Protein AF-A0A936GM17-F1 (afdb_monomer)

Solvent-accessible surface area (backbone atoms only — not comparable to full-atom values): 11533 Å² total; per-residue (Å²): 132,85,87,90,80,85,88,81,86,87,89,70,82,83,84,89,86,80,80,85,73,72,79,73,74,81,70,68,35,34,62,61,53,50,56,50,45,30,72,74,69,66,33,45,71,44,52,64,87,67,63,65,95,36,74,55,60,82,64,61,82,54,74,68,50,25,51,53,44,63,43,60,63,37,43,65,48,80,42,57,48,99,84,70,48,73,44,34,37,42,47,74,44,69,51,77,81,80,76,79,74,76,84,79,79,80,69,48,78,56,90,97,40,43,32,35,81,44,74,43,50,71,71,76,81,25,74,36,82,44,81,42,75,68,60,93,87,56,96,66,92,84,74,64,77,85,45,40,62,58,14,55,40,59,76,87,62,41,45,83,42,82,40,84,50,100,92,43,79,39,86,43,72,50,69,126

Structure (mmCIF, N/CA/C/O backbone):
data_AF-A0A936GM17-F1
#
_entry.id   AF-A0A936GM17-F1
#
loop_
_atom_site.group_PDB
_atom_site.id
_atom_site.type_symbol
_atom_site.label_atom_id
_atom_site.label_alt_id
_atom_site.label_comp_id
_atom_site.label_asym_id
_atom_site.label_entity_id
_atom_site.label_seq_id
_atom_site.pdbx_PDB_ins_code
_atom_site.Cartn_x
_atom_site.Cartn_y
_atom_site.Cartn_z
_atom_site.occupancy
_atom_site.B_iso_or_equiv
_atom_site.auth_seq_id
_atom_site.auth_comp_id
_atom_site.auth_asym_id
_atom_site.auth_atom_id
_atom_site.pdbx_PDB_model_num
ATOM 1 N N . MET A 1 1 ? 33.448 36.254 88.992 1.00 37.69 1 MET A N 1
ATOM 2 C CA . MET A 1 1 ? 32.936 37.272 88.050 1.00 37.69 1 MET A CA 1
ATOM 3 C C . MET A 1 1 ? 31.757 36.635 87.302 1.00 37.69 1 MET A C 1
ATOM 5 O O . MET A 1 1 ? 31.992 35.581 86.739 1.00 37.69 1 MET A O 1
ATOM 9 N N . LEU A 1 2 ? 30.531 37.190 87.438 1.00 36.81 2 LEU A N 1
ATOM 10 C CA . LEU A 1 2 ? 29.248 36.930 86.711 1.00 36.81 2 LEU A CA 1
ATOM 11 C C . LEU A 1 2 ? 28.859 35.454 86.395 1.00 36.81 2 LEU A C 1
ATOM 13 O O . LEU A 1 2 ? 29.492 34.836 85.559 1.00 36.81 2 LEU A O 1
ATOM 17 N N . LYS A 1 3 ? 27.912 34.741 87.037 1.00 38.75 3 LYS A N 1
ATOM 18 C CA . LYS A 1 3 ? 26.460 34.923 87.319 1.00 38.75 3 LYS A CA 1
ATOM 19 C C . LYS A 1 3 ? 25.539 35.062 86.074 1.00 38.75 3 LYS A C 1
ATOM 21 O O . LYS A 1 3 ? 25.657 36.053 85.370 1.00 38.75 3 LYS A O 1
ATOM 26 N N . ILE A 1 4 ? 24.529 34.160 86.014 1.00 42.75 4 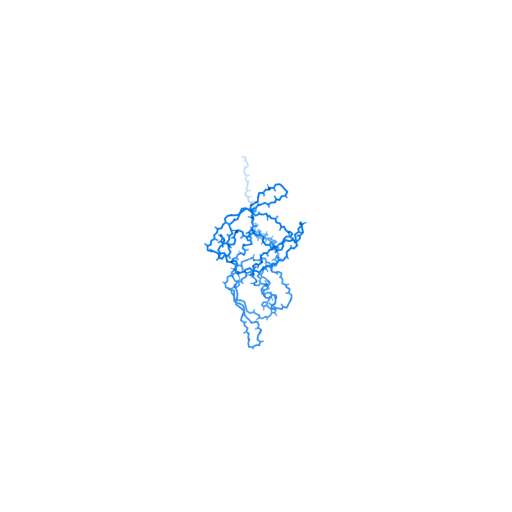ILE A N 1
ATOM 27 C CA . ILE A 1 4 ? 23.115 34.342 85.555 1.00 42.75 4 ILE A CA 1
ATOM 28 C C . ILE A 1 4 ? 22.860 34.153 84.038 1.00 42.75 4 ILE A C 1
ATOM 30 O O . ILE A 1 4 ? 23.652 34.619 83.242 1.00 42.75 4 ILE A O 1
ATOM 34 N N . LEU A 1 5 ? 21.773 33.569 83.507 1.00 38.56 5 LEU A N 1
ATOM 35 C CA . LEU A 1 5 ? 20.604 32.787 83.958 1.00 38.56 5 LEU A CA 1
ATOM 36 C C . LEU A 1 5 ? 19.679 32.695 82.717 1.00 38.56 5 LEU A C 1
ATOM 38 O O . LEU A 1 5 ? 19.381 33.727 82.139 1.00 38.56 5 LEU A O 1
ATOM 42 N N . ARG A 1 6 ? 19.217 31.481 82.387 1.00 41.19 6 ARG A N 1
ATOM 43 C CA . ARG A 1 6 ? 17.927 31.082 81.772 1.00 41.19 6 ARG A CA 1
ATOM 44 C C . ARG A 1 6 ? 17.290 31.831 80.575 1.00 41.19 6 ARG A C 1
ATOM 46 O O . ARG A 1 6 ? 17.189 33.044 80.523 1.00 41.19 6 ARG A O 1
ATOM 53 N N . LEU A 1 7 ? 16.517 30.986 79.879 1.00 35.41 7 LEU A N 1
ATOM 54 C CA . LEU A 1 7 ? 15.131 31.210 79.437 1.00 35.41 7 LEU A CA 1
ATOM 55 C C . LEU A 1 7 ? 14.950 31.946 78.108 1.00 35.41 7 LEU A C 1
ATOM 57 O O . LEU A 1 7 ? 15.191 33.139 78.001 1.00 35.41 7 LEU A O 1
ATOM 61 N N . CYS A 1 8 ? 14.374 31.231 77.144 1.00 34.69 8 CYS A N 1
ATOM 62 C CA . CYS A 1 8 ? 12.966 31.364 76.748 1.00 34.69 8 CYS A CA 1
ATOM 63 C C . CYS A 1 8 ? 12.806 31.187 75.238 1.00 34.69 8 CYS A C 1
ATOM 65 O O . CYS A 1 8 ? 13.502 31.818 74.458 1.00 34.69 8 CYS A O 1
ATOM 67 N N . PHE A 1 9 ? 11.765 30.429 74.887 1.00 35.81 9 PHE A N 1
ATOM 68 C CA . PHE A 1 9 ? 10.986 30.579 73.662 1.00 35.81 9 PHE A CA 1
ATOM 69 C C . PHE A 1 9 ? 11.691 30.262 72.341 1.00 35.81 9 PHE A C 1
ATOM 71 O O . PHE A 1 9 ? 12.349 31.110 71.768 1.00 35.81 9 PHE A O 1
ATOM 78 N N . PHE A 1 10 ? 11.389 29.096 71.768 1.00 38.50 10 PHE A N 1
ATOM 79 C CA . PHE A 1 10 ? 10.809 29.079 70.419 1.00 38.50 10 PHE A CA 1
ATOM 80 C C . PHE A 1 10 ? 9.975 27.801 70.233 1.00 38.50 10 PHE A C 1
ATOM 82 O O . PHE A 1 10 ? 10.321 26.875 69.509 1.00 38.50 10 PHE A O 1
ATOM 89 N N . MET A 1 11 ? 8.855 27.750 70.961 1.00 39.34 11 MET A N 1
ATOM 90 C CA . MET A 1 11 ? 7.672 27.010 70.528 1.00 39.34 11 MET A CA 1
ATOM 91 C C . MET A 1 11 ? 6.882 27.969 69.625 1.00 39.34 11 MET A C 1
ATOM 93 O O . MET A 1 11 ? 6.173 28.845 70.111 1.00 39.34 11 MET A O 1
ATOM 97 N N . ALA A 1 12 ? 7.054 27.830 68.316 1.00 45.59 12 ALA A N 1
ATOM 98 C CA . ALA A 1 12 ? 6.110 28.286 67.301 1.00 45.59 12 ALA A CA 1
ATOM 99 C C . ALA A 1 12 ? 6.068 27.142 66.277 1.00 45.59 12 ALA A C 1
ATOM 101 O O . ALA A 1 12 ? 7.056 26.865 65.607 1.00 45.59 12 ALA A O 1
ATOM 102 N N . ALA A 1 13 ? 5.093 26.239 66.390 1.00 40.88 13 ALA A N 1
ATOM 103 C CA . ALA A 1 13 ? 3.804 26.379 65.711 1.00 40.88 13 ALA A CA 1
ATOM 104 C C . ALA A 1 13 ? 4.035 26.500 64.193 1.00 40.88 13 ALA A C 1
ATOM 106 O O . ALA A 1 13 ? 4.480 27.523 63.698 1.00 40.88 13 ALA A O 1
ATOM 107 N N . LEU A 1 14 ? 3.919 25.374 63.492 1.00 43.22 14 LEU A N 1
ATOM 108 C CA . LEU A 1 14 ? 2.724 25.012 62.716 1.00 43.22 14 LEU A CA 1
ATOM 109 C C . LEU A 1 14 ? 2.812 25.543 61.274 1.00 43.22 14 LEU A C 1
ATOM 111 O O . LEU A 1 14 ? 2.897 26.740 61.042 1.00 43.22 14 LEU A O 1
ATOM 115 N N . ASN A 1 15 ? 2.671 24.616 60.325 1.00 42.62 15 ASN A N 1
ATOM 116 C CA . ASN A 1 15 ? 2.203 24.852 58.956 1.00 42.62 15 ASN A CA 1
ATOM 117 C C . ASN A 1 15 ? 3.121 25.635 58.004 1.00 42.62 15 ASN A C 1
ATOM 119 O O . ASN A 1 15 ? 2.849 26.779 57.667 1.00 42.62 15 ASN A O 1
ATOM 123 N N . CYS A 1 16 ? 4.111 24.952 57.430 1.00 39.00 16 CYS A N 1
ATOM 124 C CA . CYS A 1 16 ? 4.550 25.219 56.052 1.00 39.00 16 CYS A CA 1
ATOM 125 C C . CYS A 1 16 ? 4.740 23.897 55.280 1.00 39.00 16 CYS A C 1
ATOM 127 O O . CYS A 1 16 ? 5.696 23.722 54.537 1.00 39.00 16 CYS A O 1
ATOM 129 N N . PHE A 1 17 ? 3.822 22.943 55.460 1.00 46.38 17 PHE A N 1
ATOM 130 C CA . PHE A 1 17 ? 3.510 21.972 54.411 1.00 46.38 17 PHE A CA 1
ATOM 131 C C . PHE A 1 17 ? 2.304 22.536 53.673 1.00 46.38 17 PHE A C 1
ATOM 133 O O . PHE A 1 17 ? 1.203 22.459 54.202 1.00 46.38 17 PHE A O 1
ATOM 140 N N . ASN A 1 18 ? 2.539 23.204 52.543 1.00 48.22 18 ASN A N 1
ATOM 141 C CA . ASN A 1 18 ? 1.630 23.341 51.396 1.00 48.22 18 ASN A CA 1
ATOM 142 C C . ASN A 1 18 ? 2.056 24.540 50.552 1.00 48.22 18 ASN A C 1
ATOM 144 O O . ASN A 1 18 ? 1.555 25.648 50.706 1.00 48.22 18 ASN A O 1
ATOM 148 N N . ALA A 1 19 ? 2.972 24.287 49.628 1.00 39.00 19 ALA A N 1
ATOM 149 C CA . ALA A 1 19 ? 3.024 25.028 48.376 1.00 39.00 19 ALA A CA 1
ATOM 150 C C . ALA A 1 19 ? 3.590 24.122 47.273 1.00 39.00 19 ALA A C 1
ATOM 152 O O . ALA A 1 19 ? 4.430 24.533 46.481 1.00 39.00 19 ALA A O 1
ATOM 153 N N . PHE A 1 20 ? 3.102 22.876 47.197 1.00 41.25 20 PHE A N 1
ATOM 154 C CA . PHE A 1 20 ? 2.971 22.219 45.897 1.00 41.25 20 PHE A CA 1
ATOM 155 C C . PHE A 1 20 ? 1.775 22.870 45.196 1.00 41.25 20 PHE A C 1
ATOM 157 O O . PHE A 1 20 ? 0.700 22.297 45.098 1.00 41.25 20 PHE A O 1
ATOM 164 N N . ALA A 1 21 ? 1.950 24.108 44.741 1.00 39.91 21 ALA A N 1
ATOM 165 C CA . ALA A 1 21 ? 1.164 24.602 43.625 1.00 39.91 21 ALA A CA 1
ATOM 166 C C . ALA A 1 21 ? 1.857 24.065 42.369 1.00 39.91 21 ALA A C 1
ATOM 168 O O . ALA A 1 21 ? 2.582 24.781 41.679 1.00 39.91 21 ALA A O 1
ATOM 169 N N . GLN A 1 22 ? 1.704 22.759 42.125 1.00 36.78 22 GLN A N 1
ATOM 170 C CA . GLN A 1 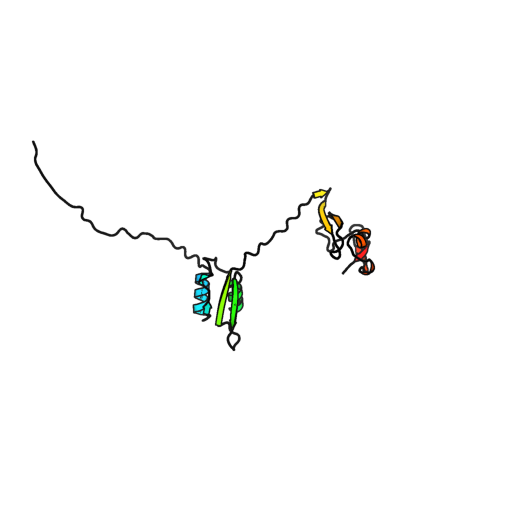22 ? 1.802 22.265 40.763 1.00 36.78 22 GLN A CA 1
ATOM 171 C C . GLN A 1 22 ? 0.715 23.015 39.997 1.00 36.78 22 GLN A C 1
ATOM 173 O O . GLN A 1 22 ? -0.474 22.791 40.205 1.00 36.78 22 GLN A O 1
ATOM 178 N N . ASN A 1 23 ? 1.138 23.964 39.166 1.00 40.34 23 ASN A N 1
ATOM 179 C CA . ASN A 1 23 ? 0.370 24.358 37.999 1.00 40.34 23 ASN A CA 1
ATOM 180 C C . ASN A 1 23 ? 0.193 23.084 37.166 1.00 40.34 23 ASN A C 1
ATOM 182 O O . ASN A 1 23 ? 1.035 22.759 36.331 1.00 40.34 23 ASN A O 1
ATOM 186 N N . GLU A 1 24 ? -0.865 22.325 37.443 1.00 41.62 24 GLU A N 1
ATOM 187 C CA . GLU A 1 24 ? -1.446 21.430 36.459 1.00 41.62 24 GLU A CA 1
ATOM 188 C C . GLU A 1 24 ? -1.985 22.335 35.354 1.00 41.62 24 GLU A C 1
ATOM 190 O O . GLU A 1 24 ? -3.106 22.841 35.403 1.00 41.62 24 GLU A O 1
ATOM 195 N N . GLU A 1 25 ? -1.134 22.609 34.366 1.00 42.28 25 GLU A N 1
ATOM 196 C CA . GLU A 1 25 ? -1.611 22.935 33.035 1.00 42.28 25 GLU A CA 1
ATOM 197 C C . GLU A 1 25 ? -2.592 21.827 32.660 1.00 42.28 25 GLU A C 1
ATOM 199 O O . GLU A 1 25 ? -2.197 20.704 32.350 1.00 42.28 25 GLU A O 1
ATOM 204 N N . THR A 1 26 ? -3.886 22.132 32.732 1.00 44.81 26 THR A N 1
ATOM 205 C CA . THR A 1 26 ? -4.971 21.315 32.202 1.00 44.81 26 THR A CA 1
ATOM 206 C C . THR A 1 26 ? -4.819 21.237 30.684 1.00 44.81 26 THR A C 1
ATOM 208 O O . THR A 1 26 ? -5.573 21.848 29.923 1.00 44.81 26 THR A O 1
ATOM 211 N N . SER A 1 27 ? -3.809 20.509 30.208 1.00 49.12 27 SER A N 1
ATOM 212 C CA . SER A 1 27 ? -3.809 19.977 28.861 1.00 49.12 27 SER A CA 1
ATOM 213 C C . SER A 1 27 ? -4.947 18.972 28.846 1.00 49.12 27 SER A C 1
ATOM 215 O O . SER A 1 27 ? -4.817 17.901 29.427 1.00 49.12 27 SER A O 1
ATOM 217 N N . VAL A 1 28 ? -6.094 19.354 28.277 1.00 60.03 28 VAL A N 1
ATOM 218 C CA . VAL A 1 28 ? -7.251 18.463 28.128 1.00 60.03 28 VAL A CA 1
ATOM 219 C C . VAL A 1 28 ? -6.766 17.192 27.440 1.00 60.03 28 VAL A C 1
ATOM 221 O O . VAL A 1 28 ? -6.522 17.201 26.234 1.00 60.03 28 VAL A O 1
ATOM 224 N N . ASP A 1 29 ? -6.573 16.130 28.206 1.00 81.06 29 ASP A N 1
ATOM 225 C CA . ASP A 1 29 ? -6.053 14.863 27.721 1.00 81.06 29 ASP A CA 1
ATOM 226 C C . ASP A 1 29 ? -7.169 14.068 27.027 1.00 81.06 29 ASP A C 1
ATOM 228 O O . ASP A 1 29 ? -8.345 14.466 26.978 1.00 81.06 29 ASP A O 1
ATOM 232 N N . LEU A 1 30 ? -6.793 12.972 26.371 1.00 83.88 30 LEU A N 1
ATOM 233 C CA . LEU A 1 30 ? -7.753 12.091 25.713 1.00 83.88 30 LEU A CA 1
ATOM 234 C C . LEU A 1 30 ? -8.757 11.498 26.716 1.00 83.88 30 LEU A C 1
ATOM 236 O O . LEU A 1 30 ? -9.924 11.312 26.370 1.00 83.88 30 LEU A O 1
ATOM 240 N N . LEU A 1 31 ? -8.318 11.256 27.952 1.00 85.44 31 LEU A N 1
ATOM 241 C CA . LEU A 1 31 ? -9.137 10.710 29.028 1.00 85.44 31 LEU A CA 1
ATOM 242 C C . LEU A 1 31 ? -10.304 11.647 29.376 1.00 85.44 31 LEU A C 1
ATOM 244 O O . LEU A 1 31 ? -11.462 11.246 29.281 1.00 85.44 31 LEU A O 1
ATOM 248 N N . SER A 1 32 ? -10.018 12.923 29.625 1.00 85.38 32 SER A N 1
ATOM 249 C CA . SER A 1 32 ? -11.014 13.955 29.945 1.00 85.38 32 SER A CA 1
ATOM 250 C C . SER A 1 32 ? -12.074 14.116 28.844 1.00 85.38 32 SER A C 1
ATOM 252 O O . SER A 1 32 ? -13.252 14.382 29.103 1.00 85.38 32 SER A O 1
ATOM 254 N N . GLN A 1 33 ? -11.681 13.951 27.575 1.00 85.56 33 GLN A N 1
ATOM 255 C CA . GLN A 1 33 ? -12.622 13.979 26.445 1.00 85.56 33 GLN A CA 1
ATOM 256 C C . GLN A 1 33 ? -13.544 12.772 26.411 1.00 85.56 33 GLN A C 1
ATOM 258 O O . GLN A 1 33 ? -14.714 12.897 26.051 1.00 85.56 33 GLN A O 1
ATOM 263 N N . ILE A 1 34 ? -13.011 11.610 26.762 1.00 86.94 34 ILE A N 1
ATOM 264 C CA . ILE A 1 34 ? -13.763 10.367 26.814 1.00 86.94 34 ILE A CA 1
ATOM 265 C C . ILE A 1 34 ? -14.774 10.421 27.959 1.00 86.94 34 ILE A C 1
ATOM 267 O O . ILE A 1 34 ? -15.944 10.122 27.735 1.00 86.94 34 ILE A O 1
ATOM 271 N N . GLU A 1 35 ? -14.382 10.913 29.132 1.00 87.19 35 GLU A N 1
ATOM 272 C CA . GLU A 1 35 ? -15.292 11.126 30.266 1.00 87.19 35 GLU A CA 1
ATOM 273 C C . GLU A 1 35 ? -16.419 12.119 29.931 1.00 87.19 35 GLU A C 1
ATOM 275 O O . GLU A 1 35 ? -17.597 11.884 30.229 1.00 87.19 35 GLU A O 1
ATOM 280 N N . SER A 1 36 ? -16.080 13.204 29.226 1.00 85.62 36 SER A N 1
ATOM 281 C CA . SER A 1 36 ? -17.068 14.166 28.724 1.00 85.62 36 SER A CA 1
ATOM 282 C C . SER A 1 36 ? -18.061 13.503 27.765 1.00 85.62 36 SER A C 1
ATOM 284 O O . SER A 1 36 ? -19.268 13.729 27.869 1.00 85.62 36 SER A O 1
ATOM 286 N N . LEU A 1 37 ? -17.576 12.636 26.868 1.00 85.00 37 LEU A N 1
ATOM 287 C CA . LEU A 1 37 ? -18.422 11.872 25.955 1.00 85.00 37 LEU A CA 1
ATOM 288 C C . LEU A 1 37 ? -19.368 10.936 26.720 1.00 85.00 37 LEU A C 1
ATOM 290 O O . LEU A 1 37 ? -20.554 10.903 26.390 1.00 85.00 37 LEU A O 1
ATOM 294 N N . GLN A 1 38 ? -18.897 10.216 27.745 1.00 85.94 38 GLN A N 1
ATOM 295 C CA . GLN A 1 38 ? -19.755 9.340 28.558 1.00 85.94 38 GLN A CA 1
ATOM 296 C C . GLN A 1 38 ? -20.896 10.124 29.206 1.00 85.94 38 GLN A C 1
ATOM 298 O O . GLN A 1 38 ? -22.054 9.711 29.139 1.00 85.94 38 GLN A O 1
ATOM 303 N N . THR A 1 39 ? -20.574 11.291 29.766 1.00 85.69 39 THR A N 1
ATOM 304 C CA . THR A 1 39 ? -21.543 12.153 30.453 1.00 85.69 39 THR A CA 1
ATOM 305 C C . THR A 1 39 ? -22.577 12.738 29.488 1.00 85.69 39 THR A C 1
ATOM 307 O O . THR A 1 39 ? -23.762 12.793 29.806 1.00 85.69 39 THR A O 1
ATOM 310 N N . GLN A 1 40 ? -22.152 13.155 28.292 1.00 83.31 40 GLN A N 1
ATOM 311 C CA . GLN A 1 40 ? -23.026 13.808 27.310 1.00 83.31 40 GLN A CA 1
ATOM 312 C C . GLN A 1 40 ? -23.887 12.831 26.504 1.00 83.31 40 GLN A C 1
ATOM 314 O O . GLN A 1 40 ? -25.015 13.160 26.144 1.00 83.31 40 GLN A O 1
ATOM 319 N N . SER A 1 41 ? -23.353 11.653 26.176 1.00 80.06 41 SER A N 1
ATOM 320 C CA . SER A 1 41 ? -23.996 10.706 25.254 1.00 80.06 41 SER A CA 1
ATOM 321 C C . SER A 1 41 ? -24.612 9.486 25.940 1.00 80.06 41 SER A C 1
ATOM 323 O O . SER A 1 41 ? -25.361 8.749 25.303 1.00 80.06 41 SER A O 1
ATOM 325 N N . GLY A 1 42 ? -24.305 9.255 27.222 1.00 82.94 42 GLY A N 1
ATOM 326 C CA . GLY A 1 42 ? -24.736 8.061 27.953 1.00 82.94 42 GLY A CA 1
ATOM 327 C C . GLY A 1 42 ? -24.057 6.768 27.486 1.00 82.94 42 GLY A C 1
ATOM 328 O O . GLY A 1 42 ? -24.505 5.681 27.848 1.00 82.94 42 GLY A O 1
ATOM 329 N N . ILE A 1 43 ? -22.996 6.865 26.678 1.00 89.50 43 ILE A N 1
ATOM 330 C CA . ILE A 1 43 ? -22.238 5.711 26.187 1.00 89.50 43 ILE A CA 1
ATOM 331 C C . ILE A 1 43 ? -21.348 5.169 27.308 1.00 89.50 43 ILE A C 1
ATOM 333 O O . ILE A 1 43 ? -20.582 5.902 27.935 1.00 89.50 43 ILE A O 1
ATOM 337 N N . GLN A 1 44 ? -21.409 3.860 27.536 1.00 91.50 44 GLN A N 1
ATOM 338 C CA . GLN A 1 44 ? -20.522 3.165 28.466 1.00 91.50 44 GLN A CA 1
ATOM 339 C C . GLN A 1 44 ? -19.185 2.858 27.793 1.00 91.50 44 GLN A C 1
ATOM 341 O O . GLN A 1 44 ? -19.157 2.341 26.678 1.00 91.50 44 GLN A O 1
ATOM 346 N N . ILE A 1 45 ? -18.070 3.151 28.459 1.00 91.06 45 ILE A N 1
ATOM 347 C CA . ILE A 1 45 ? -16.734 2.905 27.915 1.00 91.06 45 ILE A CA 1
ATOM 348 C C . ILE A 1 45 ? -15.983 1.999 28.881 1.00 91.06 45 ILE A C 1
ATOM 350 O O . ILE A 1 45 ? -15.771 2.346 30.038 1.00 91.06 45 ILE A O 1
ATOM 354 N N . GLU A 1 46 ? -15.621 0.814 28.398 1.00 92.31 46 GLU A N 1
ATOM 355 C CA . GLU A 1 46 ? -14.889 -0.203 29.150 1.00 92.31 46 GLU A CA 1
ATOM 356 C C . GLU A 1 46 ? -13.432 -0.264 28.671 1.00 92.31 46 GLU A C 1
ATOM 358 O O . GLU A 1 46 ? -13.154 -0.169 27.472 1.00 92.31 46 GLU A O 1
ATOM 363 N N . GLY A 1 47 ? -12.495 -0.461 29.602 1.00 88.31 47 GLY A N 1
ATOM 364 C CA . GLY A 1 47 ? -11.059 -0.478 29.303 1.00 88.31 47 GLY A CA 1
ATOM 365 C C . GLY A 1 47 ? -10.427 0.914 29.226 1.00 88.31 47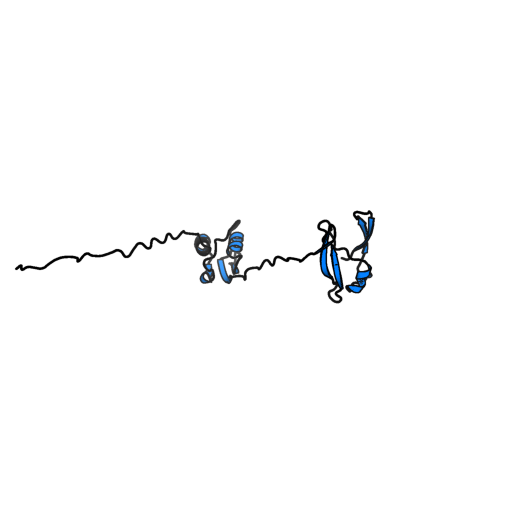 GLY A C 1
ATOM 366 O O . GLY A 1 47 ? -9.470 1.102 28.475 1.00 88.31 47 GLY A O 1
ATOM 367 N N . ILE A 1 48 ? -10.982 1.897 29.946 1.00 86.88 48 ILE A N 1
ATOM 368 C CA . ILE A 1 48 ? -10.485 3.281 29.950 1.00 86.88 48 ILE A CA 1
ATOM 369 C C . ILE A 1 48 ? -9.058 3.387 30.509 1.00 86.88 48 ILE A C 1
ATOM 371 O O . ILE A 1 48 ? -8.272 4.209 30.055 1.00 86.88 48 ILE A O 1
ATOM 375 N N . ASP A 1 49 ? -8.688 2.469 31.401 1.00 86.38 49 ASP A N 1
ATOM 376 C CA . ASP A 1 49 ? -7.344 2.269 31.953 1.00 86.38 49 ASP A CA 1
ATOM 377 C C . ASP A 1 49 ? -6.275 2.001 30.880 1.00 86.38 49 ASP A C 1
ATOM 379 O O . ASP A 1 49 ? -5.085 2.227 31.098 1.00 86.38 49 ASP A O 1
ATOM 383 N N . LYS A 1 50 ? -6.688 1.553 29.689 1.00 85.31 50 LYS A N 1
ATOM 384 C CA . LYS A 1 50 ? -5.790 1.301 28.554 1.00 85.31 50 LYS A CA 1
ATOM 385 C C . LYS A 1 50 ? -5.420 2.575 27.798 1.00 85.31 50 LYS A C 1
ATOM 387 O O . LYS A 1 50 ? -4.565 2.520 26.909 1.00 85.31 50 LYS A O 1
ATOM 392 N N . ILE A 1 51 ? -6.066 3.695 28.117 1.00 82.44 51 ILE A N 1
ATOM 393 C CA . ILE A 1 51 ? -5.786 5.007 27.544 1.00 82.44 51 ILE A CA 1
ATOM 394 C C . ILE A 1 51 ? -4.708 5.663 28.398 1.00 82.44 51 ILE A C 1
ATOM 396 O O . ILE A 1 51 ? -4.963 6.259 29.437 1.00 82.44 51 ILE A O 1
ATOM 400 N N . GLN A 1 52 ? -3.465 5.491 27.968 1.00 69.25 52 GLN A N 1
ATOM 401 C CA . GLN A 1 52 ? -2.290 6.038 28.641 1.00 69.25 52 GLN A CA 1
ATOM 402 C C . GLN A 1 52 ? -2.142 7.508 28.260 1.00 69.25 52 GLN A C 1
ATOM 404 O O . GLN A 1 52 ? -1.913 7.720 27.076 1.00 69.25 52 GLN A O 1
ATOM 409 N N . ASN A 1 53 ? -2.256 8.459 29.207 1.00 68.94 53 ASN A N 1
ATOM 410 C CA . ASN A 1 53 ? -2.001 9.918 29.097 1.00 68.94 53 ASN A CA 1
ATOM 411 C C . ASN A 1 53 ? -1.834 10.449 27.662 1.00 68.94 53 ASN A C 1
ATOM 413 O O . ASN A 1 53 ? -0.806 11.021 27.294 1.00 68.94 53 ASN A O 1
ATOM 417 N N . ASP A 1 54 ? -2.836 10.183 26.829 1.00 77.88 54 ASP A N 1
ATOM 418 C CA . ASP A 1 54 ? -2.699 10.329 25.391 1.00 77.88 54 ASP A CA 1
ATOM 419 C C . ASP A 1 54 ? -3.166 11.723 25.009 1.00 77.88 54 ASP A C 1
ATOM 421 O O . ASP A 1 54 ? -4.040 12.327 25.641 1.00 77.88 54 ASP A O 1
ATOM 425 N N . VAL A 1 55 ? -2.573 12.243 23.942 1.00 81.00 55 VAL A N 1
ATOM 426 C CA . VAL A 1 55 ? -2.905 13.576 23.454 1.00 81.00 55 VAL A CA 1
ATOM 427 C C . VAL A 1 55 ? -4.355 13.602 22.974 1.00 81.00 55 VAL A C 1
ATOM 429 O O . VAL A 1 55 ? -4.846 12.665 22.341 1.00 81.00 55 VAL A O 1
ATOM 432 N N . LYS A 1 56 ? -5.023 14.725 23.236 1.00 83.62 56 LYS A N 1
ATOM 433 C CA . LYS A 1 56 ? -6.339 15.070 22.701 1.00 83.62 56 LYS A CA 1
ATOM 434 C C . LYS A 1 56 ? -6.514 14.667 21.236 1.00 83.62 56 LYS A C 1
ATOM 436 O O . LYS A 1 56 ? -5.760 15.114 20.369 1.00 83.62 56 LYS A O 1
ATOM 441 N N . ALA A 1 57 ? -7.570 13.907 20.950 1.00 83.81 57 ALA A N 1
ATOM 442 C CA . ALA A 1 57 ? -7.965 13.630 19.578 1.00 83.81 57 ALA A CA 1
ATOM 443 C C . ALA A 1 57 ? -8.672 14.851 18.978 1.00 83.81 57 ALA A C 1
ATOM 445 O O . ALA A 1 57 ? -9.525 15.481 19.603 1.00 83.81 57 ALA A O 1
ATOM 446 N N . LYS A 1 58 ? -8.347 15.179 17.727 1.00 85.69 58 LYS A N 1
ATOM 447 C CA . LYS A 1 58 ? -9.139 16.141 16.957 1.00 85.69 58 LYS A CA 1
ATOM 448 C C . LYS A 1 58 ? -10.380 15.426 16.438 1.00 85.69 58 LYS A C 1
ATOM 450 O O . LYS A 1 58 ? -10.253 14.490 15.650 1.00 85.69 58 LYS A O 1
ATOM 455 N N . THR A 1 59 ? -11.553 15.865 16.880 1.00 86.94 59 THR A N 1
ATOM 456 C CA . THR A 1 59 ? -12.834 15.280 16.483 1.00 86.94 59 THR A CA 1
ATOM 457 C C . THR A 1 59 ? -13.685 16.287 15.710 1.00 86.94 59 THR A C 1
ATOM 459 O O . THR A 1 59 ? -13.719 17.475 16.026 1.00 86.94 59 THR A O 1
ATOM 462 N N . TYR A 1 60 ? -14.362 15.816 14.665 1.00 88.00 60 TYR A N 1
ATOM 463 C CA . TYR A 1 60 ? -15.201 16.602 13.765 1.00 88.00 60 TYR A CA 1
ATOM 464 C C . TYR A 1 60 ? -16.383 15.760 13.275 1.00 88.00 60 TYR A C 1
ATOM 466 O O . TYR A 1 60 ? -16.277 14.540 13.141 1.00 88.00 60 TYR A O 1
ATOM 474 N N . GLY A 1 61 ? -17.486 16.426 12.932 1.00 88.56 61 GLY A N 1
ATOM 475 C CA . GLY A 1 61 ? -18.667 15.779 12.361 1.00 88.56 61 GLY A CA 1
ATOM 476 C C . GLY A 1 61 ? -19.663 15.280 13.408 1.00 88.56 61 GLY A C 1
ATOM 477 O O . GLY A 1 61 ? -19.723 15.808 14.517 1.00 88.56 61 GLY A O 1
ATOM 478 N N . ASN A 1 62 ? -20.481 14.296 13.028 1.00 86.19 62 ASN A N 1
ATOM 479 C CA . ASN A 1 62 ? -21.528 13.736 13.887 1.00 86.19 62 ASN A CA 1
ATOM 480 C C . ASN A 1 62 ? -20.958 12.815 14.983 1.00 86.19 62 ASN A C 1
ATOM 482 O O . ASN A 1 62 ? -19.796 12.416 14.928 1.00 86.19 62 ASN A O 1
ATOM 486 N N . SER A 1 63 ? -21.780 12.442 15.969 1.00 82.44 63 SER A N 1
ATOM 487 C CA . SER A 1 63 ? -21.343 11.659 17.136 1.00 82.44 63 SER A CA 1
ATOM 488 C C . SER A 1 63 ? -20.621 10.361 16.765 1.00 82.44 63 SER A C 1
ATOM 490 O O . SER A 1 63 ? -19.626 10.006 17.387 1.00 82.44 63 SER A O 1
ATOM 492 N N . GLU A 1 64 ? -21.065 9.667 15.717 1.00 84.81 64 GLU A N 1
ATOM 493 C CA . GLU A 1 64 ? -20.432 8.424 15.277 1.00 84.81 64 GLU A CA 1
ATOM 494 C C . GLU A 1 64 ? -19.055 8.667 14.637 1.00 84.81 64 GLU A C 1
ATOM 496 O O . GLU A 1 64 ? -18.099 7.934 14.900 1.00 84.81 64 GLU A O 1
ATOM 501 N N . GLN A 1 65 ? -18.919 9.735 13.848 1.00 88.62 65 GLN A N 1
ATOM 502 C CA . GLN A 1 65 ? -17.635 10.164 13.289 1.00 88.62 65 GLN A CA 1
ATOM 503 C C . GLN A 1 65 ? -16.660 10.595 14.390 1.00 88.62 65 GLN A C 1
ATOM 505 O O . GLN A 1 65 ? -15.494 10.197 14.359 1.00 88.62 65 GLN A O 1
ATOM 510 N N . GLN A 1 66 ? -17.147 11.342 15.382 1.00 88.12 66 GLN A N 1
ATOM 511 C CA . GLN A 1 66 ? -16.358 11.770 16.534 1.00 88.12 66 GLN A CA 1
ATOM 512 C C . GLN A 1 66 ? -15.867 10.568 17.348 1.00 88.12 66 GLN A C 1
ATOM 514 O O . GLN A 1 66 ? -14.680 10.501 17.651 1.00 88.12 66 GLN A O 1
ATOM 519 N N . ILE A 1 67 ? -16.728 9.581 17.621 1.00 88.50 67 ILE A N 1
ATOM 520 C CA . ILE A 1 67 ? -16.352 8.320 18.285 1.00 88.50 67 ILE A CA 1
ATOM 521 C C . ILE A 1 67 ? -15.268 7.593 17.485 1.00 88.50 67 ILE A C 1
ATOM 523 O O . ILE A 1 67 ? -14.228 7.223 18.029 1.00 88.50 67 ILE A O 1
ATOM 527 N N . LYS A 1 68 ? -15.468 7.429 16.173 1.00 89.31 68 LYS A N 1
ATOM 528 C CA . LYS A 1 68 ? -14.496 6.754 15.305 1.00 89.31 68 LYS A CA 1
ATOM 529 C C . LYS A 1 68 ? -13.124 7.432 15.340 1.00 89.31 68 LYS A C 1
ATOM 531 O O . LYS A 1 68 ? -12.105 6.745 15.309 1.00 89.31 68 LYS A O 1
ATOM 536 N N . GLN A 1 69 ? -13.096 8.762 15.383 1.00 91.31 69 GLN A N 1
ATOM 537 C CA . GLN A 1 69 ? -11.864 9.549 15.456 1.00 91.31 69 GLN A CA 1
ATOM 538 C C . GLN A 1 69 ? -11.217 9.466 16.842 1.00 91.31 69 GLN A C 1
ATOM 540 O O . GLN A 1 69 ? -10.009 9.259 16.930 1.00 91.31 69 GLN A O 1
ATOM 545 N N . LEU A 1 70 ? -12.015 9.550 17.909 1.00 90.88 70 LEU A N 1
ATOM 546 C CA . LEU A 1 70 ? -11.558 9.466 19.296 1.00 90.88 70 LEU A CA 1
ATOM 547 C C . LEU A 1 70 ? -10.845 8.136 19.575 1.00 90.88 70 LEU A C 1
ATOM 549 O O . LEU A 1 70 ? -9.775 8.115 20.177 1.00 90.88 70 LEU A O 1
ATOM 553 N N . PHE A 1 71 ? -11.381 7.033 19.046 1.00 91.12 71 PHE A N 1
ATOM 554 C CA . PHE A 1 71 ? -10.807 5.693 19.203 1.00 91.12 71 PHE A CA 1
ATOM 555 C C . PHE A 1 71 ? -9.966 5.232 18.005 1.00 91.12 71 PHE A C 1
ATOM 557 O O . PHE A 1 71 ? -9.654 4.046 17.888 1.00 91.12 71 PHE A O 1
ATOM 564 N N . ALA A 1 72 ? -9.558 6.132 17.103 1.00 90.50 72 ALA A N 1
ATOM 565 C CA . ALA A 1 72 ? -8.825 5.758 15.889 1.00 90.50 72 ALA A CA 1
ATOM 566 C C . ALA A 1 72 ? -7.499 5.038 16.191 1.00 90.50 72 ALA A C 1
ATOM 568 O O . ALA A 1 72 ? -7.148 4.077 15.498 1.00 90.50 72 ALA A O 1
ATOM 569 N N . ALA A 1 73 ? -6.806 5.458 17.252 1.00 89.56 73 ALA A N 1
ATOM 570 C CA . ALA A 1 73 ? -5.551 4.873 17.723 1.00 89.56 73 ALA A CA 1
ATOM 571 C C . ALA A 1 73 ? -5.729 3.554 18.503 1.00 89.56 73 ALA A C 1
ATOM 573 O O . ALA A 1 73 ? -4.741 2.947 18.909 1.00 89.56 73 ALA A O 1
ATOM 574 N N . TYR A 1 74 ? -6.964 3.083 18.691 1.00 91.88 74 TYR A N 1
ATOM 575 C CA . TYR A 1 74 ? -7.291 1.934 19.533 1.00 91.88 74 TYR A CA 1
ATOM 576 C C . TYR A 1 74 ? -8.066 0.872 18.757 1.00 91.88 74 TYR A C 1
ATOM 578 O O . TYR A 1 74 ? -8.916 1.169 17.912 1.00 91.88 74 TYR A O 1
ATOM 586 N N . ASN A 1 75 ? -7.784 -0.394 19.051 1.00 92.25 75 ASN A N 1
ATOM 587 C CA . ASN A 1 75 ? -8.681 -1.479 18.681 1.00 92.25 75 ASN A CA 1
ATOM 588 C C . ASN A 1 75 ? -9.842 -1.476 19.671 1.00 92.25 75 ASN A C 1
ATOM 590 O O . ASN A 1 75 ? -9.624 -1.520 20.883 1.00 92.25 75 ASN A O 1
ATOM 594 N N . HIS A 1 76 ? -11.064 -1.399 19.160 1.00 93.50 76 HIS A N 1
ATOM 595 C CA . HIS A 1 76 ? -12.259 -1.278 19.981 1.00 93.50 76 HIS A CA 1
ATOM 596 C C . HIS A 1 76 ? -13.447 -1.980 19.327 1.00 93.50 76 HIS A C 1
ATOM 598 O O . HIS A 1 76 ? -13.483 -2.165 18.109 1.00 93.50 76 HIS A O 1
ATOM 604 N N . ILE A 1 77 ? -14.423 -2.350 20.151 1.00 92.69 77 ILE A N 1
ATOM 605 C CA . ILE A 1 77 ? -15.706 -2.908 19.724 1.00 92.69 77 ILE A CA 1
ATOM 606 C C . ILE A 1 77 ? -16.793 -1.911 20.115 1.00 92.69 77 ILE A C 1
ATOM 608 O O . ILE A 1 77 ? -16.898 -1.554 21.286 1.00 92.69 77 ILE A O 1
ATOM 612 N N . ALA A 1 78 ? -17.598 -1.468 19.148 1.00 92.44 78 ALA A N 1
ATOM 613 C CA . ALA A 1 78 ? -18.776 -0.642 19.399 1.00 92.44 78 ALA A CA 1
ATOM 614 C C . ALA A 1 78 ? -20.030 -1.525 19.418 1.00 92.44 78 ALA A C 1
ATOM 616 O O . ALA A 1 78 ? -20.385 -2.137 18.410 1.00 92.44 78 ALA A O 1
ATOM 617 N N . ILE A 1 79 ? -20.698 -1.584 20.565 1.00 93.38 79 ILE A N 1
ATOM 618 C CA . ILE A 1 79 ? -21.941 -2.322 20.779 1.00 93.38 79 ILE A CA 1
ATOM 619 C C . ILE A 1 79 ? -23.105 -1.345 20.623 1.00 93.38 79 ILE A C 1
ATOM 621 O O . ILE A 1 79 ? -23.099 -0.238 21.173 1.00 93.38 79 ILE A O 1
ATOM 625 N N . ARG A 1 80 ? -24.099 -1.760 19.839 1.00 93.81 80 ARG A N 1
ATOM 626 C CA . ARG A 1 80 ? -25.279 -0.961 19.509 1.00 93.81 80 ARG A CA 1
ATOM 627 C C . ARG A 1 80 ? -26.536 -1.611 20.059 1.00 93.81 80 ARG A C 1
ATOM 629 O O . ARG A 1 80 ? -26.666 -2.832 20.040 1.00 93.81 80 ARG A O 1
ATOM 636 N N . ASN A 1 81 ? -27.486 -0.779 20.463 1.00 91.38 81 ASN A N 1
ATOM 637 C CA . ASN A 1 81 ? -28.803 -1.232 20.886 1.00 91.38 81 ASN A CA 1
ATOM 638 C C . ASN A 1 81 ? -29.693 -1.625 19.690 1.00 91.38 81 ASN A C 1
ATOM 640 O O . ASN A 1 81 ? -29.334 -1.458 18.523 1.00 91.38 81 ASN A O 1
ATOM 644 N N . LYS A 1 82 ? -30.924 -2.074 19.976 1.00 93.38 82 LYS A N 1
ATOM 645 C CA . LYS A 1 82 ? -31.926 -2.453 18.957 1.00 93.38 82 LYS A CA 1
ATOM 646 C C . LYS A 1 82 ? -32.313 -1.322 17.986 1.00 93.38 82 LYS A C 1
ATOM 648 O O . LYS A 1 82 ? -32.902 -1.603 16.950 1.00 93.38 82 LYS A O 1
ATOM 653 N N . LYS A 1 83 ? -32.009 -0.060 18.311 1.00 90.62 83 LYS A N 1
ATOM 654 C CA . LYS A 1 83 ? -32.245 1.118 17.456 1.00 90.62 83 LYS A CA 1
ATOM 655 C C . LYS A 1 83 ? -31.018 1.492 16.608 1.00 90.62 83 LYS A C 1
ATOM 657 O O . LYS A 1 83 ? -31.064 2.490 15.900 1.00 90.62 83 LYS A O 1
ATOM 662 N N . GLY A 1 84 ? -29.919 0.735 16.696 1.00 87.31 84 GLY A N 1
ATOM 663 C CA . GLY A 1 84 ? -28.675 1.000 15.965 1.00 87.31 84 GLY A CA 1
ATOM 664 C C . GLY A 1 84 ? -27.790 2.094 16.575 1.00 87.31 84 GLY A C 1
ATOM 665 O O . GLY A 1 84 ? -26.779 2.469 15.978 1.00 87.31 84 GLY A O 1
ATOM 666 N N . ILE A 1 85 ? -28.131 2.593 17.766 1.00 88.69 85 ILE A N 1
ATOM 667 C CA . ILE A 1 85 ? -27.361 3.624 18.473 1.00 88.69 85 ILE A CA 1
ATOM 668 C C . ILE A 1 85 ? -26.267 2.943 19.295 1.00 88.69 85 ILE A C 1
ATOM 670 O O . ILE A 1 85 ? -26.538 1.944 19.963 1.00 88.69 85 ILE A O 1
ATOM 674 N N . ILE A 1 86 ? -25.044 3.477 19.246 1.00 89.75 86 ILE A N 1
ATOM 675 C CA . ILE A 1 86 ? -23.923 3.001 20.067 1.00 89.75 86 ILE A CA 1
ATOM 676 C C . ILE A 1 86 ? -24.262 3.259 21.535 1.00 89.75 86 ILE A C 1
ATOM 678 O O . ILE A 1 86 ? -24.516 4.397 21.912 1.00 89.75 86 ILE A O 1
ATOM 682 N N . GLU A 1 87 ? -24.265 2.207 22.347 1.00 92.94 87 GLU A N 1
ATOM 683 C CA . GLU A 1 87 ? -24.512 2.296 23.794 1.00 92.94 87 GLU A CA 1
ATOM 684 C C . GLU A 1 87 ? -23.272 1.934 24.613 1.00 92.94 87 GLU A C 1
ATOM 686 O O . GLU A 1 87 ? -23.142 2.353 25.763 1.00 92.94 87 GLU A O 1
ATOM 691 N N . ARG A 1 88 ? -22.338 1.177 24.022 1.00 93.94 88 ARG A N 1
ATOM 692 C CA . ARG A 1 88 ? -21.117 0.749 24.701 1.00 93.94 88 ARG A CA 1
ATOM 693 C C . ARG A 1 88 ? -19.932 0.643 23.749 1.00 93.94 88 ARG A C 1
ATOM 695 O O . ARG A 1 88 ? -20.079 0.196 22.614 1.00 93.94 88 ARG A O 1
ATOM 702 N N . ILE A 1 89 ? -18.749 1.016 24.228 1.00 93.94 89 ILE A N 1
ATOM 703 C CA . ILE A 1 89 ? -17.467 0.845 23.542 1.00 93.94 89 ILE A CA 1
ATOM 704 C C . ILE A 1 89 ? -16.522 0.075 24.462 1.00 93.94 89 ILE A C 1
ATOM 706 O O . ILE A 1 89 ? -16.302 0.472 25.601 1.00 93.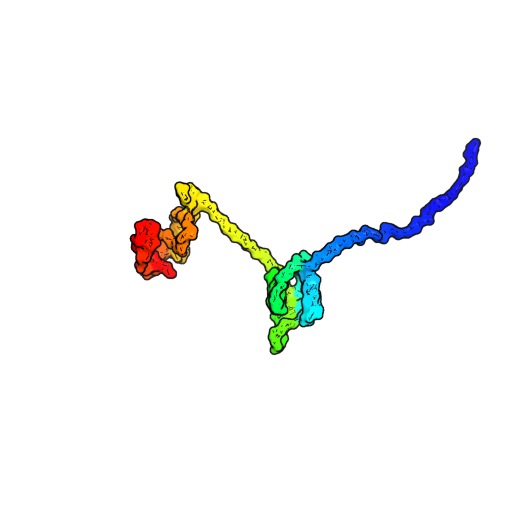94 89 ILE A O 1
ATOM 710 N N . VAL A 1 90 ? -15.944 -1.013 23.958 1.00 94.25 90 VAL A N 1
ATOM 711 C CA . VAL A 1 90 ? -14.954 -1.819 24.684 1.00 94.25 90 VAL A CA 1
ATOM 712 C C . VAL A 1 90 ? -13.589 -1.627 24.040 1.00 94.25 90 VAL A C 1
ATOM 714 O O . VAL A 1 90 ? -13.400 -1.973 22.872 1.00 94.25 90 VAL A O 1
ATOM 717 N N . ILE A 1 91 ? -12.634 -1.084 24.792 1.00 93.50 91 ILE A N 1
ATOM 718 C CA . ILE A 1 91 ? -11.262 -0.851 24.336 1.00 93.50 91 ILE A CA 1
ATOM 719 C C . ILE A 1 91 ? -10.443 -2.121 24.565 1.00 93.50 91 ILE A C 1
ATOM 721 O O . ILE A 1 91 ? -10.310 -2.620 25.686 1.00 93.50 91 ILE A O 1
ATOM 725 N N . LEU A 1 92 ? -9.865 -2.662 23.495 1.00 92.06 92 LEU A N 1
ATOM 726 C CA . LEU A 1 92 ? -9.082 -3.895 23.547 1.00 92.06 92 LEU A CA 1
ATOM 727 C C . LEU A 1 92 ? -7.618 -3.593 23.862 1.00 92.06 92 LEU A C 1
ATOM 729 O O . LEU A 1 92 ? -7.099 -4.075 24.868 1.00 92.06 92 LEU A O 1
ATOM 733 N N . ASN A 1 93 ? -6.977 -2.776 23.026 1.00 90.38 93 ASN A N 1
ATOM 734 C CA . ASN A 1 93 ? -5.587 -2.343 23.155 1.00 90.38 93 ASN A CA 1
ATOM 735 C C . ASN A 1 93 ? -5.293 -1.138 22.244 1.00 90.38 93 ASN A C 1
ATOM 737 O O . ASN A 1 93 ? -6.017 -0.875 21.278 1.00 90.38 93 ASN A O 1
ATOM 741 N N . LYS A 1 94 ? -4.194 -0.428 22.523 1.00 90.62 94 LYS A N 1
ATOM 742 C CA . LYS A 1 94 ? -3.645 0.588 21.617 1.00 90.62 94 LYS A CA 1
ATOM 743 C C . LYS A 1 94 ? -3.125 -0.093 20.351 1.00 90.62 94 LYS A C 1
ATOM 745 O O . LYS A 1 94 ? -2.465 -1.132 20.424 1.00 90.62 94 LYS A O 1
ATOM 750 N N . LYS A 1 95 ? -3.431 0.474 19.185 1.00 88.62 95 LYS A N 1
ATOM 751 C CA . LYS A 1 95 ? -2.873 -0.006 17.920 1.00 88.62 95 LYS A CA 1
ATOM 752 C C . LYS A 1 95 ? -1.360 0.208 17.941 1.00 88.62 95 LYS A C 1
ATOM 754 O O . LYS A 1 95 ? -0.910 1.247 18.431 1.00 88.62 95 LYS A O 1
ATOM 759 N N . PRO A 1 96 ? -0.568 -0.731 17.397 1.00 82.88 96 PRO A N 1
ATOM 760 C CA . PRO A 1 96 ? 0.845 -0.465 17.190 1.00 82.88 96 PRO A CA 1
ATOM 761 C C . PRO A 1 96 ? 0.981 0.792 16.317 1.00 82.88 96 PRO A C 1
ATOM 763 O O . PRO A 1 96 ? 0.164 0.983 15.406 1.00 82.88 96 PRO A O 1
ATOM 766 N N . PRO A 1 97 ? 1.972 1.663 16.580 1.00 76.56 97 PRO A N 1
ATOM 767 C CA . PRO A 1 97 ? 2.195 2.828 15.743 1.00 76.56 97 PRO A CA 1
ATOM 768 C C . PRO A 1 97 ? 2.370 2.344 14.308 1.00 76.56 97 PRO A C 1
ATOM 770 O O . PRO A 1 97 ? 3.220 1.494 14.025 1.00 76.56 97 PRO A O 1
ATOM 773 N N . LYS A 1 98 ? 1.537 2.860 13.402 1.00 72.50 98 LYS A N 1
ATOM 774 C CA . LYS A 1 98 ? 1.712 2.630 11.974 1.00 72.50 98 LYS A CA 1
ATOM 775 C C . LYS A 1 98 ? 3.043 3.282 11.617 1.00 72.50 98 LYS A C 1
ATOM 777 O O . LYS A 1 98 ? 3.112 4.500 11.490 1.00 72.50 98 LYS A O 1
ATOM 782 N N . LYS A 1 99 ? 4.118 2.493 11.541 1.00 68.19 99 LYS A N 1
ATOM 783 C CA . LYS A 1 99 ? 5.378 2.966 10.974 1.00 68.19 99 LYS A CA 1
ATOM 784 C C . LYS A 1 99 ? 5.059 3.324 9.533 1.00 68.19 99 LYS A C 1
ATOM 786 O O . LYS A 1 99 ? 4.897 2.438 8.699 1.00 68.19 99 LYS A O 1
ATOM 791 N N . GLU A 1 100 ? 4.922 4.611 9.253 1.00 66.69 100 GLU A N 1
ATOM 792 C CA . GLU A 1 100 ? 5.029 5.103 7.891 1.00 66.69 100 GLU A CA 1
ATOM 793 C C . GLU A 1 100 ? 6.475 4.850 7.476 1.00 66.69 100 GLU A C 1
ATOM 795 O O . GLU A 1 100 ? 7.381 5.634 7.751 1.00 66.69 100 GLU A O 1
ATOM 800 N N . SER A 1 101 ? 6.730 3.664 6.927 1.00 66.25 101 SER A N 1
ATOM 801 C CA . SER A 1 101 ? 8.022 3.354 6.347 1.00 66.25 101 SER A CA 1
ATOM 802 C C . SER A 1 101 ? 8.155 4.232 5.115 1.00 66.25 101 SER A C 1
ATOM 804 O O . SER A 1 101 ? 7.594 3.935 4.061 1.00 66.25 101 SER A O 1
ATOM 806 N N . ARG A 1 102 ? 8.870 5.347 5.261 1.00 75.62 102 ARG A N 1
ATOM 807 C CA . ARG A 1 102 ? 9.327 6.124 4.119 1.00 75.62 102 ARG A CA 1
ATOM 808 C C . ARG A 1 102 ? 10.240 5.218 3.301 1.00 75.62 102 ARG A C 1
ATOM 810 O O . ARG A 1 102 ? 11.326 4.868 3.757 1.00 75.62 102 ARG A O 1
ATOM 817 N N . ILE A 1 103 ? 9.787 4.819 2.117 1.00 77.12 103 ILE A N 1
ATOM 818 C CA . ILE A 1 103 ? 10.627 4.086 1.174 1.00 77.12 103 ILE A CA 1
ATOM 819 C C . ILE A 1 103 ? 11.625 5.098 0.609 1.00 77.12 103 ILE A C 1
ATOM 821 O O . ILE A 1 103 ? 11.238 6.077 -0.028 1.00 77.12 103 ILE A O 1
ATOM 825 N N . VAL A 1 104 ? 12.907 4.895 0.906 1.00 83.94 104 VAL A N 1
ATOM 826 C CA . VAL A 1 104 ? 14.012 5.676 0.346 1.00 83.94 104 VAL A CA 1
ATOM 827 C C . VAL A 1 104 ? 14.775 4.753 -0.585 1.00 83.94 104 VAL A C 1
ATOM 829 O O . VAL A 1 104 ? 15.353 3.766 -0.137 1.00 83.94 104 VAL A O 1
ATOM 832 N N . LEU A 1 105 ? 14.753 5.067 -1.878 1.00 84.38 105 LEU A N 1
ATOM 833 C CA . LEU A 1 105 ? 15.510 4.332 -2.882 1.00 84.38 105 LEU A CA 1
ATOM 834 C C . LEU A 1 105 ? 16.857 5.033 -3.103 1.00 84.38 105 LEU A C 1
ATOM 836 O O . LEU A 1 105 ? 16.863 6.222 -3.438 1.00 84.38 105 LEU A O 1
ATOM 840 N N . PRO A 1 106 ? 17.996 4.348 -2.908 1.00 88.81 106 PRO A N 1
ATOM 841 C CA . PRO A 1 106 ? 19.287 4.892 -3.297 1.00 88.81 106 PRO A CA 1
ATOM 842 C C . PRO A 1 106 ? 19.346 5.002 -4.823 1.00 88.81 106 PRO A C 1
ATOM 844 O O . PRO A 1 106 ? 18.994 4.066 -5.537 1.00 88.81 106 PRO A O 1
ATOM 847 N N . THR A 1 107 ? 19.791 6.152 -5.325 1.00 94.12 107 THR A N 1
ATOM 848 C CA . THR A 1 107 ? 19.889 6.417 -6.765 1.00 94.12 107 THR A CA 1
ATOM 849 C C . THR A 1 107 ? 21.309 6.792 -7.144 1.00 94.12 107 THR A C 1
ATOM 851 O O . THR A 1 107 ? 22.077 7.318 -6.334 1.00 94.12 107 THR A O 1
ATOM 854 N N . LYS A 1 108 ? 21.663 6.524 -8.399 1.00 95.19 108 LYS A N 1
ATOM 855 C CA . LYS A 1 108 ? 22.895 7.005 -9.023 1.00 95.19 108 LYS A CA 1
ATOM 856 C C . LYS A 1 108 ? 22.528 8.072 -10.044 1.00 95.19 108 LYS A C 1
ATOM 858 O O . LYS A 1 108 ? 21.477 8.009 -10.672 1.00 95.19 108 LYS A O 1
ATOM 863 N N . ARG A 1 109 ? 23.382 9.079 -10.212 1.00 94.44 109 ARG A N 1
ATOM 864 C CA . ARG A 1 109 ? 23.202 10.083 -11.264 1.00 94.44 109 ARG A CA 1
ATOM 865 C C . ARG A 1 109 ? 23.993 9.657 -12.496 1.00 94.44 109 ARG A C 1
ATOM 867 O O . ARG A 1 109 ? 25.205 9.485 -12.405 1.00 94.44 109 ARG A O 1
ATOM 874 N N . GLN A 1 110 ? 23.319 9.520 -13.633 1.00 92.06 110 GLN A N 1
ATOM 875 C CA . GLN A 1 110 ? 23.914 9.171 -14.920 1.00 92.06 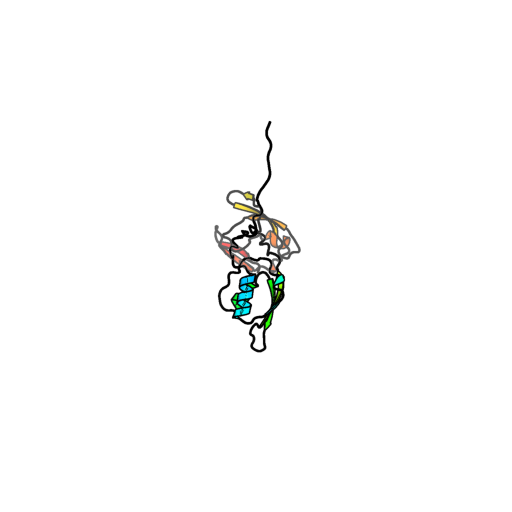110 GLN A CA 1
ATOM 876 C C . GLN A 1 110 ? 23.550 10.249 -15.947 1.00 92.06 110 GLN A C 1
ATOM 878 O O . GLN A 1 110 ? 22.420 10.331 -16.427 1.00 92.06 110 GLN A O 1
ATOM 883 N N . GLY A 1 111 ? 24.513 11.124 -16.254 1.00 90.75 111 GLY A N 1
ATOM 884 C CA . GLY A 1 111 ? 24.273 12.300 -17.094 1.00 90.75 111 GLY A CA 1
ATOM 885 C C . GLY A 1 111 ? 23.238 13.245 -16.470 1.00 90.75 111 GLY A C 1
ATOM 886 O O . GLY A 1 111 ? 23.416 13.724 -15.347 1.00 90.75 111 GLY A O 1
ATOM 887 N N . SER A 1 112 ? 22.160 13.515 -17.206 1.00 89.56 112 SER A N 1
ATOM 888 C CA . SER A 1 112 ? 21.015 14.328 -16.770 1.00 89.56 112 SER A CA 1
ATOM 889 C C . SER A 1 112 ? 19.956 13.554 -15.982 1.00 89.56 112 SER A C 1
ATOM 891 O O . SER A 1 112 ? 19.036 14.181 -15.465 1.00 89.56 112 SER A O 1
ATOM 893 N N . HIS A 1 113 ? 20.074 12.230 -15.862 1.00 92.38 113 HIS A N 1
ATOM 894 C CA . HIS A 1 113 ? 19.032 11.376 -15.292 1.00 92.38 113 HIS A CA 1
ATOM 895 C C . HIS A 1 113 ? 19.471 10.716 -13.983 1.00 92.38 113 HIS A C 1
ATOM 897 O O . HIS A 1 113 ? 20.664 10.540 -13.717 1.00 92.38 113 HIS A O 1
ATOM 903 N N . PHE A 1 114 ? 18.493 10.335 -13.162 1.00 95.69 114 PHE A N 1
ATOM 904 C CA . PHE A 1 114 ? 18.712 9.429 -12.039 1.00 95.69 114 PHE A CA 1
ATOM 905 C C . PHE A 1 114 ? 18.398 8.002 -12.466 1.00 95.69 114 PHE A C 1
ATOM 907 O O . PHE A 1 114 ? 17.417 7.764 -13.168 1.00 95.69 114 PHE A O 1
ATOM 914 N N . THR A 1 115 ? 19.223 7.065 -12.019 1.00 96.12 115 THR A N 1
ATOM 915 C CA . THR A 1 115 ? 19.035 5.638 -12.234 1.00 96.12 115 THR A CA 1
ATOM 916 C C . THR A 1 115 ? 18.957 4.887 -10.916 1.00 96.12 115 THR A C 1
ATOM 918 O O . THR A 1 115 ? 19.498 5.313 -9.889 1.00 96.12 115 THR A O 1
ATOM 921 N N . VAL A 1 116 ? 18.258 3.760 -10.952 1.00 95.50 116 VAL A N 1
ATOM 922 C CA . VAL A 1 116 ? 18.119 2.830 -9.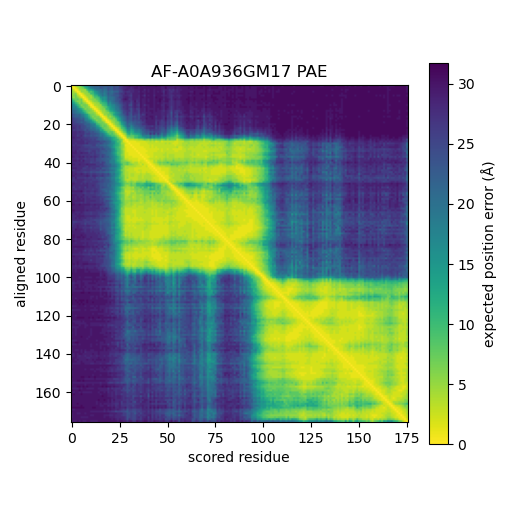837 1.00 95.50 116 VAL A CA 1
ATOM 923 C C . VAL A 1 116 ? 18.382 1.413 -10.334 1.00 95.50 116 VAL A C 1
ATOM 925 O O . VAL A 1 116 ? 17.982 1.048 -11.439 1.00 95.50 116 VAL A O 1
ATOM 928 N N . GLU A 1 117 ? 19.088 0.633 -9.526 1.00 94.44 117 GLU A N 1
ATOM 929 C CA . GLU A 1 117 ? 19.261 -0.802 -9.743 1.00 94.44 117 GLU A CA 1
ATOM 930 C C . GLU A 1 117 ? 18.087 -1.527 -9.087 1.00 94.44 117 GLU A C 1
ATOM 932 O O . GLU A 1 117 ? 17.812 -1.328 -7.901 1.00 94.44 117 GLU A O 1
ATOM 937 N N . VAL A 1 118 ? 17.370 -2.329 -9.868 1.00 93.75 118 VAL A N 1
ATOM 938 C CA . VAL A 1 118 ? 16.192 -3.073 -9.416 1.00 93.75 118 VAL A CA 1
ATOM 939 C C . VAL A 1 118 ? 16.206 -4.485 -9.978 1.00 93.75 118 VAL A C 1
ATOM 941 O O . VAL A 1 118 ? 16.757 -4.725 -11.048 1.00 93.75 118 VAL A O 1
ATOM 944 N N . ALA A 1 119 ? 15.538 -5.401 -9.284 1.00 95.06 119 ALA A N 1
ATOM 945 C CA . ALA A 1 119 ? 15.179 -6.702 -9.828 1.00 95.06 119 ALA A CA 1
ATOM 946 C C . ALA A 1 119 ? 13.718 -6.651 -10.292 1.00 95.06 119 ALA A C 1
ATOM 948 O O . ALA A 1 119 ? 12.829 -6.277 -9.522 1.00 95.06 119 ALA A O 1
ATOM 949 N N . VAL A 1 120 ? 13.473 -7.013 -11.548 1.00 95.00 120 VAL A N 1
ATOM 950 C CA . VAL A 1 120 ? 12.146 -6.980 -12.171 1.00 95.00 120 VAL A CA 1
ATOM 951 C C . VAL A 1 120 ? 11.667 -8.403 -12.420 1.00 95.00 120 VAL A C 1
ATOM 953 O O . VAL A 1 120 ? 12.416 -9.243 -12.913 1.00 95.00 120 VAL A O 1
ATOM 956 N N . SER A 1 121 ? 10.402 -8.661 -12.103 1.00 95.00 121 SER A N 1
ATOM 957 C CA . SER A 1 121 ? 9.704 -9.893 -12.452 1.00 95.00 121 SER A CA 1
ATOM 958 C C . SER A 1 121 ? 8.303 -9.553 -12.930 1.00 95.00 121 SER A C 1
ATOM 960 O O . SER A 1 121 ? 7.643 -8.696 -12.343 1.00 95.00 121 SER A O 1
ATOM 962 N N . GLY A 1 122 ? 7.849 -10.211 -13.992 1.00 91.62 122 GLY A N 1
ATOM 963 C CA . GLY A 1 122 ? 6.500 -10.017 -14.505 1.00 91.62 122 GLY A CA 1
ATOM 964 C C . GLY A 1 122 ? 5.456 -10.872 -13.792 1.00 91.62 122 GLY A C 1
ATOM 965 O O . GLY A 1 122 ? 4.319 -10.441 -13.634 1.00 91.62 122 GLY A O 1
ATOM 966 N N . ASP A 1 123 ? 5.827 -12.073 -13.341 1.00 89.38 123 ASP A N 1
ATOM 967 C CA . ASP A 1 123 ? 4.906 -13.011 -12.682 1.00 89.38 123 ASP A CA 1
ATOM 968 C C . ASP A 1 123 ? 5.432 -13.611 -11.365 1.00 89.38 123 ASP A C 1
ATOM 970 O O . ASP A 1 123 ? 4.797 -14.483 -10.770 1.00 89.38 123 ASP A O 1
ATOM 974 N N . GLY A 1 124 ? 6.593 -13.144 -10.903 1.00 91.50 124 GLY A N 1
ATOM 975 C CA . GLY A 1 124 ? 7.256 -13.574 -9.675 1.00 91.50 124 GLY A CA 1
ATOM 976 C C . GLY A 1 124 ? 8.152 -14.807 -9.815 1.00 91.50 124 GLY A C 1
ATOM 977 O O . GLY A 1 124 ? 8.851 -15.133 -8.853 1.00 91.50 124 GLY A O 1
ATOM 978 N N . ARG A 1 125 ? 8.165 -15.497 -10.968 1.00 91.56 125 ARG A N 1
ATOM 979 C CA . ARG A 1 125 ? 8.944 -16.737 -11.160 1.00 91.56 125 ARG A CA 1
ATOM 980 C C . ARG A 1 125 ? 10.376 -16.472 -11.605 1.00 91.56 125 ARG A C 1
ATOM 982 O O . ARG A 1 125 ? 11.294 -17.105 -11.090 1.00 91.56 125 ARG A O 1
ATOM 989 N N . LEU A 1 126 ? 10.558 -15.560 -12.558 1.00 93.69 126 LEU A N 1
ATOM 990 C CA . LEU A 1 126 ? 11.868 -15.175 -13.085 1.00 93.69 126 LEU A CA 1
ATOM 991 C C . LEU A 1 126 ? 12.160 -13.721 -12.731 1.00 93.69 126 LEU A C 1
ATOM 993 O O . LEU A 1 126 ? 11.312 -12.854 -12.937 1.00 93.69 126 LEU A O 1
ATOM 997 N N . TRP A 1 127 ? 13.349 -13.475 -12.190 1.00 95.81 127 TRP A N 1
ATOM 998 C CA . TRP A 1 127 ? 13.807 -12.157 -11.765 1.00 95.81 127 TRP A CA 1
ATOM 999 C C . TRP A 1 127 ? 15.028 -11.759 -12.581 1.00 95.81 127 TRP A C 1
ATOM 1001 O O . TRP A 1 127 ? 15.978 -12.533 -12.690 1.00 95.81 127 TRP A O 1
ATOM 1011 N N . GLN A 1 128 ? 14.998 -10.550 -13.130 1.00 95.38 128 GLN A N 1
ATOM 1012 C CA . GLN A 1 128 ? 16.080 -9.994 -13.928 1.00 95.38 128 GLN A CA 1
ATOM 1013 C C . GLN A 1 128 ? 16.525 -8.663 -13.328 1.00 95.38 128 GLN A C 1
ATOM 1015 O O . GLN A 1 128 ? 15.717 -7.743 -13.180 1.00 95.38 128 GLN A O 1
ATOM 1020 N N . ASP A 1 129 ? 17.817 -8.551 -13.027 1.00 95.44 129 ASP A N 1
ATOM 1021 C CA . ASP A 1 129 ? 18.413 -7.279 -12.628 1.00 95.44 129 ASP A CA 1
ATOM 1022 C C . ASP A 1 129 ? 18.418 -6.313 -13.816 1.00 95.44 129 ASP A C 1
ATOM 1024 O O . ASP A 1 129 ? 18.778 -6.685 -14.940 1.00 95.44 129 ASP A O 1
ATOM 1028 N N . ALA A 1 130 ? 18.024 -5.070 -13.555 1.00 94.00 130 ALA A N 1
ATOM 1029 C CA . ALA A 1 130 ? 17.953 -3.997 -14.530 1.00 94.00 130 ALA A CA 1
ATOM 1030 C C . ALA A 1 130 ? 18.355 -2.658 -13.902 1.00 94.00 130 ALA A C 1
ATOM 1032 O O . ALA A 1 130 ? 18.095 -2.376 -12.730 1.00 94.00 130 ALA A O 1
ATOM 1033 N N . VAL A 1 131 ? 18.961 -1.801 -14.723 1.00 94.44 131 VAL A N 1
ATOM 1034 C CA . VAL A 1 131 ? 19.171 -0.392 -14.389 1.00 94.44 131 VAL A CA 1
ATOM 1035 C C . VAL A 1 131 ? 18.048 0.400 -15.036 1.00 94.44 131 VAL A C 1
ATOM 1037 O O . VAL A 1 131 ? 17.930 0.426 -16.260 1.00 94.44 131 VAL A O 1
ATOM 1040 N N . MET A 1 132 ? 17.223 1.043 -14.217 1.00 94.69 132 MET A N 1
ATOM 1041 C CA . MET A 1 132 ? 16.064 1.803 -14.676 1.00 94.69 132 MET A CA 1
ATOM 1042 C C . MET A 1 132 ? 16.278 3.298 -14.491 1.00 94.69 132 MET A C 1
ATOM 1044 O O . MET A 1 132 ? 16.868 3.732 -13.502 1.00 94.69 132 MET A O 1
ATOM 1048 N N . VAL A 1 133 ? 15.778 4.086 -15.440 1.00 94.94 133 VAL A N 1
ATOM 1049 C CA . VAL A 1 133 ? 15.753 5.548 -15.354 1.00 94.94 133 VAL A CA 1
ATOM 1050 C C . VAL A 1 133 ? 14.522 5.986 -14.567 1.00 94.94 133 VAL A C 1
ATOM 1052 O O . VAL A 1 133 ? 13.423 5.485 -14.794 1.00 94.94 133 VAL A O 1
ATOM 1055 N N . LEU A 1 134 ? 14.705 6.936 -13.651 1.00 93.31 134 LEU A N 1
ATOM 1056 C CA . LEU A 1 134 ? 13.603 7.589 -12.957 1.00 93.31 134 LEU A CA 1
ATOM 1057 C C . LEU A 1 134 ? 13.059 8.729 -13.817 1.00 93.31 134 LEU A C 1
ATOM 1059 O O . LEU A 1 134 ? 13.703 9.772 -13.947 1.00 93.31 134 LEU A O 1
ATOM 1063 N N . ASP A 1 135 ? 11.869 8.522 -14.371 1.00 90.69 135 ASP A N 1
ATOM 1064 C CA . ASP A 1 135 ? 11.136 9.518 -15.144 1.00 90.69 135 ASP A CA 1
ATOM 1065 C C . ASP A 1 135 ? 9.792 9.817 -14.472 1.00 90.69 135 ASP A C 1
ATOM 1067 O O . ASP A 1 135 ? 8.899 8.975 -14.419 1.00 90.69 135 ASP A O 1
ATOM 1071 N N . THR A 1 136 ? 9.658 11.024 -13.920 1.00 87.50 136 THR A N 1
ATOM 1072 C CA . THR A 1 136 ? 8.427 11.469 -13.251 1.00 87.50 136 THR A CA 1
ATOM 1073 C C . THR A 1 136 ? 7.333 11.899 -14.226 1.00 87.50 136 THR A C 1
ATOM 1075 O O . THR A 1 136 ? 6.228 12.192 -13.781 1.00 87.50 136 THR A O 1
ATOM 1078 N N . GLY A 1 137 ? 7.643 12.013 -15.521 1.00 86.75 137 GLY A N 1
ATOM 1079 C CA . GLY A 1 137 ? 6.681 12.353 -16.568 1.00 86.75 137 GLY A CA 1
ATOM 1080 C C . GLY A 1 137 ? 6.055 11.138 -17.255 1.00 86.75 137 GLY A C 1
ATOM 1081 O O . GLY A 1 137 ? 5.205 11.324 -18.120 1.00 86.75 137 GLY A O 1
ATOM 1082 N N . ALA A 1 138 ? 6.471 9.919 -16.902 1.00 86.19 138 ALA A N 1
ATOM 1083 C CA . ALA A 1 138 ? 5.959 8.691 -17.495 1.00 86.19 138 ALA A CA 1
ATOM 1084 C C . ALA A 1 138 ? 4.780 8.120 -16.691 1.00 86.19 138 ALA A C 1
ATOM 1086 O O . ALA A 1 138 ? 4.876 7.932 -15.478 1.00 86.19 138 ALA A O 1
ATOM 1087 N N . ASP A 1 139 ? 3.693 7.773 -17.383 1.00 85.06 139 ASP A N 1
ATOM 1088 C CA . ASP A 1 139 ? 2.532 7.100 -16.780 1.00 85.06 139 ASP A CA 1
ATOM 1089 C C . ASP A 1 139 ? 2.730 5.580 -16.639 1.00 85.06 139 ASP A C 1
ATOM 1091 O O . ASP A 1 139 ? 2.036 4.919 -15.866 1.00 85.06 139 ASP A O 1
ATOM 1095 N N . LEU A 1 140 ? 3.667 5.012 -17.405 1.00 88.38 140 LEU A N 1
ATOM 1096 C CA . LEU A 1 140 ? 3.899 3.574 -17.515 1.00 88.38 140 LEU A CA 1
ATOM 1097 C C . LEU A 1 140 ? 5.373 3.230 -17.309 1.00 88.38 140 LEU A C 1
ATOM 1099 O O . LEU A 1 140 ? 6.271 3.975 -17.703 1.00 88.38 140 LEU A O 1
ATOM 1103 N N . VAL A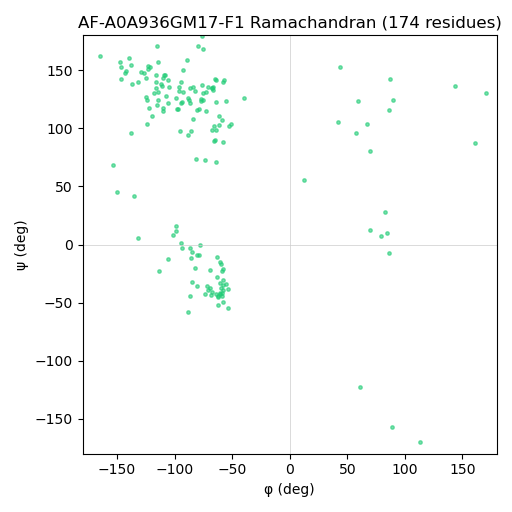 1 141 ? 5.613 2.042 -16.754 1.00 90.94 141 VAL A N 1
ATOM 1104 C CA . VAL A 1 141 ? 6.942 1.428 -16.751 1.00 90.94 141 VAL A CA 1
ATOM 1105 C C . VAL A 1 141 ? 7.212 0.843 -18.131 1.00 90.94 141 VAL A C 1
ATOM 1107 O O . VAL A 1 141 ? 6.457 0.003 -18.614 1.00 90.94 141 VAL A O 1
ATOM 1110 N N . VAL A 1 142 ? 8.311 1.269 -18.748 1.00 91.81 142 VAL A N 1
ATOM 1111 C CA . VAL A 1 142 ? 8.730 0.796 -20.069 1.00 91.81 142 VAL A CA 1
ATOM 1112 C C . VAL A 1 142 ? 9.938 -0.116 -19.916 1.00 91.81 142 VAL A C 1
ATOM 1114 O O . VAL A 1 142 ? 10.938 0.258 -19.303 1.00 91.81 142 VAL A O 1
ATOM 1117 N N . LEU A 1 143 ? 9.843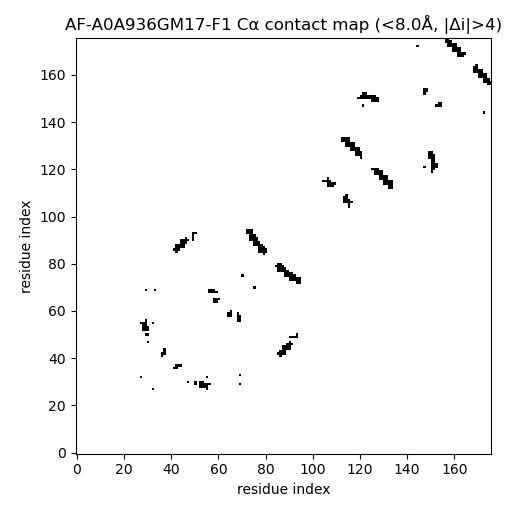 -1.311 -20.492 1.00 93.31 143 LEU A N 1
ATOM 1118 C CA . LEU A 1 143 ? 10.918 -2.296 -20.542 1.00 93.31 143 LEU A CA 1
ATOM 1119 C C . LEU A 1 143 ? 11.213 -2.656 -22.005 1.00 93.31 143 LEU A C 1
ATOM 1121 O O . LEU A 1 143 ? 10.302 -2.612 -22.835 1.00 93.31 143 LEU A O 1
ATOM 1125 N N . PRO A 1 144 ? 12.458 -3.032 -22.343 1.00 91.81 144 PRO A N 1
ATOM 1126 C CA . PRO A 1 144 ? 12.772 -3.601 -23.647 1.00 91.81 144 PRO A CA 1
ATOM 1127 C C . PRO A 1 144 ? 11.947 -4.863 -23.924 1.00 91.81 144 PRO A C 1
ATOM 1129 O O . PRO A 1 144 ? 11.809 -5.715 -23.049 1.00 91.81 144 PRO A O 1
ATOM 1132 N N . GLU A 1 145 ? 11.472 -5.032 -25.160 1.00 91.62 145 GLU A N 1
ATOM 1133 C CA . GLU A 1 145 ? 10.717 -6.225 -25.583 1.00 91.62 145 GLU A CA 1
ATOM 1134 C C . GLU A 1 145 ? 11.491 -7.526 -25.322 1.00 91.62 145 GLU A C 1
ATOM 1136 O O . GLU A 1 145 ? 10.917 -8.532 -24.912 1.00 91.62 145 GLU A O 1
ATOM 1141 N N . SER A 1 146 ? 12.820 -7.485 -25.449 1.00 92.25 146 SER A N 1
ATOM 1142 C CA . SER A 1 146 ? 13.702 -8.616 -25.149 1.00 92.25 146 SER A CA 1
ATOM 1143 C C . SER A 1 146 ? 13.627 -9.100 -23.695 1.00 92.25 146 SER A C 1
ATOM 1145 O O . SER A 1 146 ? 14.132 -10.178 -23.399 1.00 92.25 146 SER A O 1
ATOM 1147 N N . MET A 1 147 ? 13.042 -8.319 -22.778 1.00 93.50 147 MET A N 1
ATOM 1148 C CA . MET A 1 147 ? 12.857 -8.720 -21.383 1.00 93.50 147 MET A CA 1
ATOM 1149 C C . MET A 1 147 ? 11.579 -9.524 -21.131 1.00 93.50 147 MET A C 1
ATOM 1151 O O . MET A 1 147 ? 11.454 -10.080 -20.047 1.00 93.50 147 MET A O 1
ATOM 1155 N N . ILE A 1 148 ? 10.639 -9.612 -22.082 1.00 93.12 148 ILE A N 1
ATOM 1156 C CA . ILE A 1 148 ? 9.333 -10.263 -21.861 1.00 93.12 148 ILE A CA 1
ATOM 1157 C C . ILE A 1 148 ? 9.507 -11.691 -21.327 1.00 93.12 148 ILE A C 1
ATOM 1159 O O . ILE A 1 148 ? 9.007 -12.017 -20.250 1.00 93.12 148 ILE A O 1
ATOM 1163 N N . GLU A 1 149 ? 10.271 -12.524 -22.034 1.00 92.44 149 GLU A N 1
ATOM 1164 C CA . GLU A 1 149 ? 10.495 -13.912 -21.620 1.00 92.44 149 GLU A CA 1
ATOM 1165 C C . GLU A 1 149 ? 11.403 -14.008 -20.386 1.00 92.44 149 GLU A C 1
ATOM 1167 O O . GLU A 1 149 ? 11.168 -14.845 -19.512 1.00 92.44 149 GLU A O 1
ATOM 1172 N N . SER A 1 150 ? 12.408 -13.129 -20.262 1.00 92.38 150 SER A N 1
ATOM 1173 C CA . SER A 1 150 ? 13.378 -13.184 -19.157 1.00 92.38 150 SER A CA 1
ATOM 1174 C C . SER A 1 150 ? 12.775 -12.825 -17.798 1.00 92.38 150 SER A C 1
ATOM 1176 O O . SER A 1 150 ? 13.290 -13.264 -16.772 1.00 92.38 150 SER A O 1
ATOM 1178 N N . ILE A 1 151 ? 11.656 -12.094 -17.779 1.00 94.06 151 ILE A N 1
ATOM 1179 C CA . ILE A 1 151 ? 10.891 -11.786 -16.561 1.00 94.06 151 ILE A CA 1
ATOM 1180 C C . ILE A 1 151 ? 9.670 -12.702 -16.368 1.00 94.06 151 ILE A C 1
ATOM 1182 O O . ILE A 1 151 ? 8.834 -12.438 -15.503 1.00 94.06 151 ILE A O 1
ATOM 1186 N N . GLY A 1 152 ? 9.564 -13.782 -17.151 1.00 92.50 152 GLY A N 1
ATOM 1187 C CA . GLY A 1 152 ? 8.532 -14.814 -17.001 1.00 92.50 152 GLY A CA 1
ATOM 1188 C C . GLY A 1 152 ? 7.197 -14.505 -17.681 1.00 92.50 152 GLY A C 1
ATOM 1189 O O . GLY A 1 152 ? 6.222 -15.228 -17.469 1.00 92.50 152 GLY A O 1
ATOM 1190 N N . LEU A 1 153 ? 7.127 -13.459 -18.507 1.00 92.62 153 LEU A N 1
ATOM 1191 C CA . LEU A 1 153 ? 5.921 -13.123 -19.259 1.00 92.62 153 LEU A CA 1
ATOM 1192 C C . LEU A 1 153 ? 5.897 -13.832 -20.615 1.00 92.62 153 LEU A C 1
ATOM 1194 O O . LEU A 1 153 ? 6.915 -14.259 -21.149 1.00 9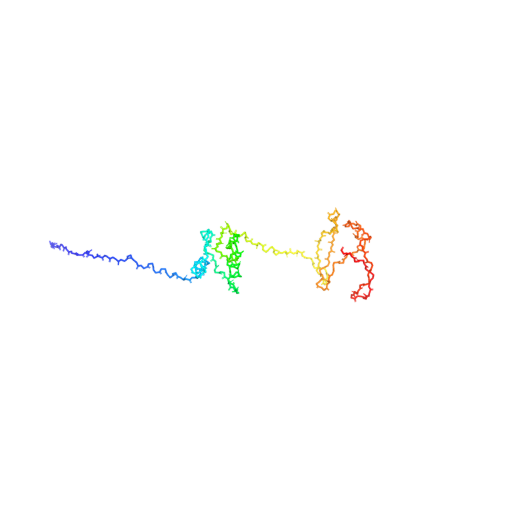2.62 153 LEU A O 1
ATOM 1198 N N . ALA A 1 154 ? 4.693 -13.961 -21.168 1.00 91.31 154 ALA A N 1
ATOM 1199 C CA . ALA A 1 154 ? 4.468 -14.502 -22.501 1.00 91.31 154 ALA A CA 1
ATOM 1200 C C . ALA A 1 154 ? 3.969 -13.389 -23.421 1.00 91.31 154 ALA A C 1
ATOM 1202 O O . ALA A 1 154 ? 3.093 -12.616 -23.026 1.00 91.31 154 ALA A O 1
ATOM 1203 N N . ASP A 1 155 ? 4.472 -13.351 -24.655 1.00 89.12 155 ASP A N 1
ATOM 1204 C CA . ASP A 1 155 ? 4.147 -12.297 -25.623 1.00 89.12 155 ASP A CA 1
ATOM 1205 C C . ASP A 1 155 ? 2.641 -12.179 -25.908 1.00 89.12 155 ASP A C 1
ATOM 1207 O O . ASP A 1 155 ? 2.103 -11.093 -26.096 1.00 89.12 155 ASP A O 1
ATOM 1211 N N . SER A 1 156 ? 1.922 -13.300 -25.817 1.00 89.50 156 SER A N 1
ATOM 1212 C CA . SER A 1 156 ? 0.468 -13.366 -25.989 1.00 89.50 156 SER A CA 1
ATOM 1213 C C . SER A 1 156 ? -0.335 -12.579 -24.946 1.00 89.50 156 SER A C 1
ATOM 1215 O O . SER A 1 156 ? -1.551 -12.469 -25.081 1.00 89.50 156 SER A O 1
ATOM 1217 N N . ARG A 1 157 ? 0.298 -12.093 -23.869 1.00 87.12 157 ARG A N 1
ATOM 1218 C CA . ARG A 1 157 ? -0.347 -11.261 -22.839 1.00 87.12 157 ARG A CA 1
ATOM 1219 C C . ARG A 1 157 ? -0.339 -9.771 -23.171 1.00 87.12 157 ARG A C 1
ATOM 1221 O O . ARG A 1 157 ? -0.901 -8.988 -22.412 1.00 87.12 157 ARG A O 1
ATOM 1228 N N . PHE A 1 158 ? 0.286 -9.383 -24.277 1.00 91.44 158 PHE A N 1
ATOM 1229 C CA . PHE A 1 158 ? 0.418 -7.990 -24.662 1.00 91.44 158 PHE A CA 1
ATOM 1230 C C . PHE A 1 158 ? -0.447 -7.659 -25.872 1.00 91.44 158 PHE A C 1
ATOM 1232 O O . PHE A 1 158 ? -0.611 -8.461 -26.789 1.00 91.44 158 PHE A O 1
ATOM 1239 N N . THR A 1 159 ? -0.967 -6.435 -25.887 1.00 91.38 159 THR A N 1
ATOM 1240 C CA . THR A 1 159 ? -1.634 -5.860 -27.057 1.00 91.38 159 THR A CA 1
ATOM 1241 C C . THR A 1 159 ? -0.706 -4.848 -27.717 1.00 91.38 159 THR A C 1
ATOM 1243 O O . THR A 1 159 ? -0.076 -4.041 -27.031 1.00 91.38 159 THR A O 1
ATOM 1246 N N . GLN A 1 160 ? -0.613 -4.889 -29.046 1.00 92.12 160 GLN A N 1
ATOM 1247 C CA . GLN A 1 160 ? 0.140 -3.889 -29.802 1.00 92.12 160 GLN A CA 1
ATOM 1248 C C . GLN A 1 160 ? -0.539 -2.522 -29.702 1.00 92.12 160 GLN A C 1
ATOM 1250 O O . GLN A 1 160 ? -1.754 -2.406 -29.864 1.00 92.12 160 GLN A O 1
ATOM 1255 N N . ALA A 1 161 ? 0.258 -1.487 -29.464 1.00 88.94 161 ALA A N 1
ATOM 1256 C CA . ALA A 1 161 ? -0.196 -0.111 -29.379 1.00 88.94 161 ALA A CA 1
ATOM 1257 C C . ALA A 1 161 ? 0.835 0.835 -30.002 1.00 88.94 161 ALA A C 1
ATOM 1259 O O . ALA A 1 161 ? 2.040 0.592 -29.944 1.00 88.94 161 ALA A O 1
ATOM 1260 N N . LYS A 1 162 ? 0.352 1.946 -30.561 1.00 89.62 162 LYS A N 1
ATOM 1261 C CA . LYS A 1 162 ? 1.194 3.092 -30.910 1.00 89.62 162 LYS A CA 1
ATOM 1262 C C . LYS A 1 162 ? 1.270 4.012 -29.699 1.00 89.62 162 LYS A C 1
ATOM 1264 O O . LYS A 1 162 ? 0.237 4.400 -29.159 1.00 89.62 162 LYS A O 1
ATOM 1269 N N . MET A 1 163 ? 2.481 4.346 -29.269 1.00 86.50 163 MET A N 1
ATOM 1270 C CA . MET A 1 163 ? 2.717 5.246 -28.144 1.00 86.50 163 MET A CA 1
ATOM 1271 C C . MET A 1 163 ? 3.431 6.508 -28.604 1.00 86.50 163 MET A C 1
ATOM 1273 O O . MET A 1 163 ? 4.417 6.450 -29.336 1.00 86.50 163 MET A O 1
ATOM 1277 N N . GLN A 1 164 ? 2.948 7.658 -28.136 1.00 84.50 164 GLN A N 1
ATOM 1278 C CA . GLN A 1 164 ? 3.635 8.924 -28.337 1.00 84.50 164 GLN A CA 1
ATOM 1279 C C . GLN A 1 164 ? 4.842 8.997 -27.399 1.00 84.50 164 GLN A C 1
ATOM 1281 O O . GLN A 1 164 ? 4.703 8.903 -26.182 1.00 84.50 164 GLN A O 1
ATOM 1286 N N . THR A 1 165 ? 6.023 9.215 -27.965 1.00 81.12 165 THR A N 1
ATOM 1287 C CA . THR A 1 165 ? 7.257 9.478 -27.219 1.00 81.12 165 THR A CA 1
ATOM 1288 C C . THR A 1 165 ? 7.754 10.892 -27.512 1.00 81.12 165 THR A C 1
ATOM 1290 O O . THR A 1 165 ? 7.272 11.563 -28.432 1.00 81.12 165 THR A O 1
ATOM 1293 N N . ALA A 1 166 ? 8.764 11.346 -26.767 1.00 75.44 166 ALA A N 1
ATOM 1294 C CA . ALA A 1 166 ? 9.437 12.617 -27.042 1.00 75.44 166 ALA A CA 1
ATOM 1295 C C . ALA A 1 166 ? 10.068 12.677 -28.450 1.00 75.44 166 ALA A C 1
ATOM 1297 O O . ALA A 1 166 ? 10.254 13.763 -28.991 1.00 75.44 166 ALA A O 1
ATOM 1298 N N . ASN A 1 167 ? 10.354 11.518 -29.054 1.00 79.75 167 ASN A N 1
ATOM 1299 C CA . ASN A 1 167 ? 10.972 11.400 -30.374 1.00 79.75 167 ASN A CA 1
ATOM 1300 C C . ASN A 1 167 ? 9.963 11.070 -31.492 1.00 79.75 167 ASN A C 1
ATOM 1302 O O . ASN A 1 167 ? 10.377 10.796 -32.616 1.00 79.75 167 ASN A O 1
ATOM 1306 N N . GLY A 1 168 ? 8.656 11.091 -31.203 1.00 83.75 168 GLY A N 1
ATOM 1307 C CA . GLY A 1 168 ? 7.592 10.723 -32.144 1.00 83.75 168 GLY A CA 1
ATOM 1308 C C . GLY A 1 168 ? 6.840 9.455 -31.738 1.00 83.75 168 GLY A C 1
ATOM 1309 O O . GLY A 1 168 ? 6.990 8.960 -30.620 1.00 83.75 168 GLY A O 1
ATOM 1310 N N . GLU A 1 169 ? 6.002 8.942 -32.635 1.00 88.62 169 GLU A N 1
ATOM 1311 C CA . GLU A 1 169 ? 5.270 7.693 -32.405 1.00 88.62 169 GLU A CA 1
ATOM 1312 C C . GLU A 1 169 ? 6.206 6.479 -32.452 1.00 88.62 169 GLU A C 1
ATOM 1314 O O . GLU A 1 169 ? 7.039 6.352 -33.349 1.00 88.62 169 GLU A O 1
ATOM 1319 N N . ALA A 1 170 ? 6.034 5.566 -31.499 1.00 87.88 170 ALA A N 1
ATOM 1320 C CA . ALA A 1 170 ? 6.753 4.303 -31.420 1.00 87.88 170 ALA A CA 1
ATOM 1321 C C . ALA A 1 170 ? 5.778 3.126 -31.299 1.00 87.88 170 ALA A C 1
ATOM 1323 O O . ALA A 1 170 ? 4.705 3.244 -30.701 1.00 87.88 170 ALA A O 1
ATOM 1324 N N . ASP A 1 171 ? 6.167 1.984 -31.863 1.00 90.38 171 ASP A N 1
ATOM 1325 C CA . ASP A 1 171 ? 5.485 0.714 -31.632 1.00 90.38 171 ASP A CA 1
ATOM 1326 C C . ASP A 1 171 ? 5.794 0.201 -30.227 1.00 90.38 171 ASP A C 1
ATOM 1328 O O . ASP A 1 171 ? 6.950 0.160 -29.806 1.00 90.38 171 ASP A O 1
ATOM 1332 N N . ALA A 1 172 ? 4.751 -0.193 -29.503 1.00 91.31 172 ALA A N 1
ATOM 1333 C CA . ALA A 1 172 ? 4.851 -0.706 -28.149 1.00 91.31 172 ALA A CA 1
ATOM 1334 C C . ALA A 1 172 ? 3.909 -1.895 -27.932 1.00 91.31 172 ALA A C 1
ATOM 1336 O O . ALA A 1 172 ? 2.928 -2.105 -28.649 1.00 91.31 172 ALA A O 1
ATOM 1337 N N . LYS A 1 173 ? 4.214 -2.667 -26.892 1.00 92.06 173 LYS A N 1
ATOM 1338 C CA . LYS A 1 173 ? 3.392 -3.764 -26.385 1.00 92.06 173 LYS A CA 1
ATOM 1339 C C . LYS A 1 173 ? 2.925 -3.392 -24.984 1.00 92.06 173 LYS A C 1
ATOM 1341 O O . LYS A 1 173 ? 3.753 -3.171 -24.105 1.00 92.06 173 LYS A O 1
ATOM 1346 N N . ILE A 1 174 ? 1.613 -3.310 -24.776 1.00 89.94 174 ILE A N 1
ATOM 1347 C CA . ILE A 1 174 ? 1.023 -2.960 -23.477 1.00 89.94 174 ILE A CA 1
ATOM 1348 C C . ILE A 1 174 ? 0.428 -4.221 -22.853 1.00 89.94 174 ILE A C 1
ATOM 1350 O O . ILE A 1 174 ? -0.413 -4.884 -23.463 1.00 89.94 174 ILE A O 1
ATOM 1354 N N . GLY A 1 175 ? 0.908 -4.558 -21.656 1.00 82.38 175 GLY A N 1
ATOM 1355 C CA . GLY A 1 175 ? 0.364 -5.624 -20.818 1.00 82.38 175 GLY A CA 1
ATOM 1356 C C . GLY A 1 175 ? -0.602 -5.028 -19.797 1.00 82.38 175 GLY A C 1
ATOM 1357 O O . GLY A 1 175 ? -0.301 -3.981 -19.222 1.00 82.38 175 GLY A O 1
ATOM 1358 N N . LEU A 1 176 ? -1.753 -5.675 -19.613 1.00 59.47 176 LEU A N 1
ATOM 1359 C CA . LEU A 1 176 ? -2.737 -5.364 -18.568 1.00 59.47 176 LEU A CA 1
ATOM 1360 C C . LEU A 1 176 ? -2.596 -6.333 -17.392 1.00 59.47 176 LEU A C 1
ATOM 1362 O O . LEU A 1 176 ? -2.357 -7.536 -17.652 1.00 59.47 176 LEU A O 1
#

Foldseek 3Di:
DDDDDDDDDDPDDDDPPDDPPPPPPPQPFLLNVVVVCCVPPVAAEAPSVQRDRHHDFDADDDPVRRVCRSCVQFDWDFDADPVRHGRYIYTDHGDDPPPPPPDDFDWDDDPPWIWGWDWAADPPPATDIDIDTDDPPDPDDDDPPVCQVRRPHDQVQWDWDWDQDPVGTDIDTDGD

Nearest PDB structures (foldseek):
  5nq6-assembly1_A  TM=3.723E-01  e=6.574E+00  Escherichia coli K-12

pLDDT: mean 80.76, std 18.23, range [34.69, 96.12]

Sequence (176 aa):
MLKILRLCFFMAALNCFNAFAQNEETSVDLLSQIESLQTQSGIQIEGIDKIQNDVKAKTYGNSEQQIKQLFAAYNHIAIRNKKGIIERIVILNKKPPKKESRIVLPTKRQGSHFTVEVAVSGDGRLWQDAVMVLDTGADLVVLPESMIESIGLADSRFTQAKMQTANGEADAKIGL

Secondary structure (DSSP, 8-state):
-----------------------------HHHHHHHHHHHH--EEE-GGG--S-------SSHHHHHHHHTTTEEEEEEE-TTS-EEEEEEEEEPPP----------EEETTEEEEEEEE-SSSS--EEEEEE--TT-SS----GGGTTTTT--GGGEEEEEEEETTEEEEEEEE-

Mean predicted aligned error: 17.48 Å

Radius of gyration: 35.03 Å; Cα contacts (8 Å, |Δi|>4): 197; chains: 1; bounding box: 65×54×120 Å